Protein AF-A0A250E5R5-F1 (afdb_monomer_lite)

Secondary structure (DSSP, 8-state):
-HHHHHHHHHHHHSS--HHHHHHHHHHHHSS-SSHHHHHHHHHHTTTEEEEEEEEEE-TTS-EEEEEEE-SS-TT-PPSEEEES-SS-B-HHHHHHHHHHHHHHHHHT--HHHHHT--GGGS--

pLDDT: mean 92.1, std 11.07, range [39.25, 98.38]

Radius of gyration: 14.53 Å; chains: 1; bounding box: 34×37×38 Å

Foldseek 3Di:
DVLLQVLLVVLLPPDDDPLSVVLVVQVVVDPDPGPQVSCQVVQCLQFFNGWALQPDADPVRARFTWIAGDCGGQQNDHHGIDTLDPHGDHSNVSSVSSSVVVSVSSVPRDPCSSVVRDPPPVPD

Structure (mmCIF, N/CA/C/O backbone):
data_AF-A0A250E5R5-F1
#
_entry.id   AF-A0A250E5R5-F1
#
loop_
_atom_site.group_PDB
_atom_site.id
_atom_site.type_symbol
_atom_site.label_atom_id
_atom_site.label_alt_id
_atom_site.label_comp_id
_atom_site.label_asym_id
_atom_site.label_entity_id
_atom_site.label_seq_id
_atom_site.pdbx_PDB_ins_code
_atom_site.Cartn_x
_atom_site.Cartn_y
_atom_site.Cartn_z
_atom_site.occupancy
_atom_site.B_iso_or_equiv
_atom_site.auth_seq_id
_atom_site.auth_comp_id
_atom_site.auth_asym_id
_atom_site.auth_atom_id
_atom_site.pdbx_PDB_model_num
ATOM 1 N N . MET A 1 1 ? 13.402 2.802 -0.045 1.00 84.81 1 MET A N 1
ATOM 2 C CA . MET A 1 1 ? 12.022 3.110 0.419 1.00 84.81 1 MET A CA 1
ATOM 3 C C . MET A 1 1 ? 11.776 4.527 0.966 1.00 84.81 1 MET A C 1
ATOM 5 O O . MET A 1 1 ? 10.637 4.821 1.305 1.00 84.81 1 MET A O 1
ATOM 9 N N . LYS A 1 2 ? 12.753 5.453 1.022 1.00 93.56 2 LYS A N 1
ATOM 10 C CA . LYS A 1 2 ? 12.551 6.789 1.638 1.00 93.56 2 LYS A CA 1
ATOM 11 C C . LYS A 1 2 ? 11.391 7.607 1.045 1.00 93.56 2 LYS A C 1
ATOM 13 O O . LYS A 1 2 ? 10.729 8.325 1.786 1.00 93.56 2 LYS A O 1
ATOM 18 N N . ILE A 1 3 ? 11.151 7.513 -0.266 1.00 97.81 3 ILE A N 1
ATOM 19 C CA . ILE A 1 3 ? 10.085 8.281 -0.925 1.00 97.81 3 ILE A CA 1
ATOM 20 C C . ILE A 1 3 ? 8.718 7.734 -0.523 1.00 97.81 3 ILE A C 1
ATOM 22 O O . ILE A 1 3 ? 7.861 8.507 -0.114 1.00 97.81 3 ILE A O 1
ATOM 26 N N . PHE A 1 4 ? 8.540 6.412 -0.569 1.00 98.06 4 PHE A N 1
ATOM 27 C CA . PHE A 1 4 ? 7.297 5.769 -0.140 1.00 98.06 4 PHE A CA 1
ATOM 28 C C . PHE A 1 4 ? 6.944 6.144 1.308 1.00 98.06 4 PHE A C 1
ATOM 30 O O . PHE A 1 4 ? 5.843 6.615 1.580 1.00 98.06 4 PHE A O 1
ATOM 37 N N . GLU A 1 5 ? 7.917 6.020 2.215 1.00 98.00 5 GLU A N 1
ATOM 38 C CA . GLU A 1 5 ? 7.761 6.374 3.630 1.00 98.00 5 GLU A CA 1
ATOM 39 C C . GLU A 1 5 ? 7.330 7.831 3.827 1.00 98.00 5 GLU A C 1
ATOM 41 O O . GLU A 1 5 ? 6.471 8.121 4.659 1.00 98.00 5 GLU A O 1
ATOM 46 N N . SER A 1 6 ? 7.928 8.755 3.070 1.00 98.00 6 SER A N 1
ATOM 47 C CA . SER A 1 6 ? 7.613 10.180 3.155 1.00 98.00 6 SER A CA 1
ATOM 48 C C . SER A 1 6 ? 6.190 10.478 2.681 1.00 98.00 6 SER A C 1
ATOM 50 O O . SER A 1 6 ? 5.454 11.176 3.372 1.00 98.00 6 SER A O 1
ATOM 52 N N . GLU A 1 7 ? 5.796 9.954 1.520 1.00 98.19 7 GLU A N 1
ATOM 53 C CA . GLU A 1 7 ? 4.473 10.194 0.927 1.00 98.19 7 GLU A CA 1
ATOM 54 C C . GLU A 1 7 ? 3.353 9.662 1.835 1.00 98.19 7 GLU A C 1
ATOM 56 O O . GLU A 1 7 ? 2.396 10.372 2.145 1.00 98.19 7 GLU A O 1
ATOM 61 N N . ILE A 1 8 ? 3.508 8.435 2.342 1.00 98.00 8 ILE A N 1
ATOM 62 C CA . ILE A 1 8 ? 2.538 7.817 3.252 1.00 98.00 8 ILE A CA 1
ATOM 63 C C . ILE A 1 8 ? 2.458 8.567 4.584 1.00 98.00 8 ILE A C 1
ATOM 65 O O . ILE A 1 8 ? 1.364 8.812 5.095 1.00 98.00 8 ILE A O 1
ATOM 69 N N . ARG A 1 9 ? 3.602 8.979 5.144 1.00 97.56 9 ARG A N 1
ATOM 70 C CA . ARG A 1 9 ? 3.634 9.778 6.374 1.00 97.56 9 ARG A CA 1
ATOM 71 C C . ARG A 1 9 ? 2.882 11.094 6.208 1.00 97.56 9 ARG A C 1
ATOM 73 O O . ARG A 1 9 ? 2.101 11.446 7.088 1.00 97.56 9 ARG A O 1
ATOM 80 N N . ASN A 1 10 ? 3.108 11.798 5.100 1.00 97.00 10 ASN A N 1
ATOM 81 C CA . ASN A 1 10 ? 2.414 13.048 4.798 1.00 97.00 10 ASN A CA 1
ATOM 82 C C . ASN A 1 10 ? 0.904 12.808 4.702 1.00 97.00 10 ASN A C 1
ATOM 84 O O . ASN A 1 10 ? 0.140 13.438 5.430 1.00 97.00 10 ASN A O 1
ATOM 88 N N . PHE A 1 11 ? 0.485 11.797 3.935 1.00 96.50 11 PHE A N 1
ATOM 89 C CA . PHE A 1 11 ? -0.920 11.410 3.817 1.00 96.50 11 PHE A CA 1
ATOM 90 C C . PHE A 1 11 ? -1.592 11.134 5.172 1.00 96.50 11 PHE A C 1
ATOM 92 O O . PHE A 1 11 ? -2.707 11.603 5.407 1.00 96.50 11 PHE A O 1
ATOM 99 N N . LEU A 1 12 ? -0.943 10.391 6.075 1.00 95.88 12 LEU A N 1
ATOM 100 C CA . LEU A 1 12 ? -1.508 10.049 7.389 1.00 95.88 12 LEU A CA 1
ATOM 101 C C . LEU A 1 12 ? -1.558 11.240 8.367 1.00 95.88 12 LEU A C 1
ATOM 103 O O . LEU A 1 12 ? -2.349 11.221 9.322 1.00 95.88 12 LEU A O 1
ATOM 107 N N . ASN A 1 13 ? -0.730 12.262 8.137 1.00 93.81 13 ASN A N 1
ATOM 108 C CA . ASN A 1 13 ? -0.662 13.480 8.947 1.00 93.81 13 ASN A CA 1
ATOM 109 C C . ASN A 1 13 ? -1.597 14.595 8.449 1.00 93.81 13 ASN A C 1
ATOM 111 O O . ASN A 1 13 ? -2.000 15.443 9.241 1.00 93.81 13 ASN A O 1
ATOM 115 N N . GLU A 1 14 ? -1.970 14.593 7.172 1.00 91.19 14 GLU A N 1
ATOM 116 C CA . GLU A 1 14 ? -2.963 15.513 6.605 1.00 91.19 14 GLU A CA 1
ATOM 117 C C . GLU A 1 14 ? -4.391 15.135 7.024 1.00 91.19 14 GLU A C 1
ATOM 119 O O . GLU A 1 14 ? -4.716 13.951 6.994 1.00 91.19 14 GLU A O 1
ATOM 124 N N . ASN A 1 15 ? -5.249 16.128 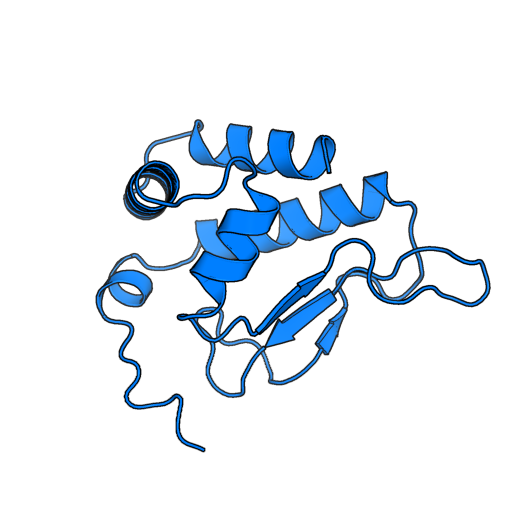7.319 1.00 75.75 15 ASN A N 1
ATOM 125 C CA . ASN A 1 15 ? -6.711 16.039 7.533 1.00 75.75 15 ASN A CA 1
ATOM 126 C C . ASN A 1 15 ? -7.218 14.725 8.165 1.00 75.75 15 ASN A C 1
ATOM 128 O O . ASN A 1 15 ? -7.285 13.682 7.512 1.00 75.75 15 ASN A O 1
ATOM 132 N N . ASN A 1 16 ? -7.672 14.778 9.419 1.00 78.12 16 ASN A N 1
ATOM 133 C CA . ASN A 1 16 ? -8.131 13.581 10.125 1.00 78.12 16 ASN A CA 1
ATOM 134 C C . ASN A 1 16 ? -9.376 12.961 9.468 1.00 78.12 16 ASN A C 1
ATOM 136 O O . ASN A 1 16 ? -10.474 13.504 9.549 1.00 78.12 16 ASN A O 1
ATOM 140 N N . SER A 1 17 ? -9.201 11.778 8.876 1.00 90.38 17 SER A N 1
ATOM 141 C CA . SER A 1 17 ? -10.288 10.848 8.579 1.00 90.38 17 SER A CA 1
ATOM 142 C C . SER A 1 17 ? -10.221 9.667 9.542 1.00 90.38 17 SER A C 1
ATOM 144 O O . SER A 1 17 ? -9.143 9.288 10.007 1.00 90.38 17 SER A O 1
ATOM 146 N N . ILE A 1 18 ? -11.370 9.055 9.825 1.00 94.44 18 ILE A N 1
ATOM 147 C CA . ILE A 1 18 ? -11.450 7.896 10.724 1.00 94.44 18 ILE A CA 1
ATOM 148 C C . ILE A 1 18 ? -10.583 6.718 10.237 1.00 94.44 18 ILE A C 1
ATOM 150 O O . ILE A 1 18 ? -9.954 6.043 11.046 1.00 94.44 18 ILE A O 1
ATOM 154 N N . VAL A 1 19 ? -10.447 6.541 8.917 1.00 94.75 19 VAL A N 1
ATOM 155 C CA . VAL A 1 19 ? -9.568 5.533 8.299 1.00 94.75 19 VAL A CA 1
ATOM 156 C C . VAL A 1 19 ? -8.103 5.814 8.614 1.00 94.75 19 VAL A C 1
ATOM 158 O O . VAL A 1 19 ? -7.395 4.926 9.078 1.00 94.75 19 VAL A O 1
ATOM 161 N N . LYS A 1 20 ? -7.642 7.057 8.421 1.00 95.62 20 LYS A N 1
ATOM 162 C CA . LYS A 1 20 ? -6.260 7.442 8.745 1.00 95.62 20 LYS A CA 1
ATOM 163 C C . LYS A 1 20 ? -5.976 7.287 10.236 1.00 95.62 20 LYS A C 1
ATOM 165 O O . LYS A 1 20 ? -4.888 6.852 10.600 1.00 95.62 20 LYS A O 1
ATOM 170 N N . THR A 1 21 ? -6.928 7.645 11.100 1.00 95.12 21 THR A N 1
ATOM 171 C CA . THR A 1 21 ? -6.803 7.461 12.554 1.00 95.12 21 THR A CA 1
ATOM 172 C C . THR A 1 21 ? -6.637 5.988 12.903 1.00 95.12 21 THR A C 1
ATOM 174 O O . THR A 1 21 ? -5.664 5.641 13.566 1.00 95.12 21 THR A O 1
ATOM 177 N N . HIS A 1 22 ? -7.502 5.124 12.371 1.00 95.44 22 HIS A N 1
ATOM 178 C CA . HIS A 1 22 ? -7.412 3.683 12.576 1.00 95.44 22 HIS A CA 1
ATOM 179 C C . HIS A 1 22 ? -6.068 3.114 12.100 1.00 95.44 22 HIS A C 1
ATOM 181 O O . HIS A 1 22 ? -5.389 2.423 12.850 1.00 95.44 22 HIS A O 1
ATOM 187 N N . ILE A 1 23 ? -5.616 3.476 10.896 1.00 96.00 23 ILE A N 1
ATOM 188 C CA . ILE A 1 23 ? -4.320 3.030 10.361 1.00 96.00 23 ILE A CA 1
ATOM 189 C C . ILE A 1 23 ? -3.157 3.478 11.256 1.00 96.00 23 ILE A C 1
ATOM 191 O O . ILE A 1 23 ? -2.252 2.694 11.528 1.00 96.00 23 ILE A O 1
ATOM 195 N N . LYS A 1 24 ? -3.174 4.725 11.746 1.00 96.38 24 LYS A N 1
ATOM 196 C CA . LYS A 1 24 ? -2.145 5.232 12.671 1.00 96.38 24 LYS A CA 1
ATOM 197 C C . LYS A 1 24 ? -2.125 4.455 13.987 1.00 96.38 24 LYS A C 1
ATOM 199 O O . LYS A 1 24 ? -1.049 4.230 14.538 1.00 96.38 24 LYS A O 1
ATOM 204 N N . GLU A 1 25 ? -3.286 4.077 14.510 1.00 96.12 25 GLU A N 1
ATOM 205 C CA . GLU A 1 25 ? -3.390 3.265 15.724 1.00 96.12 25 GLU A CA 1
ATOM 206 C C . GLU A 1 25 ? -2.859 1.849 15.505 1.00 96.12 25 GLU A C 1
ATOM 208 O O . GLU A 1 25 ? -2.067 1.373 16.314 1.00 96.12 25 GLU A O 1
ATOM 213 N N . GLU A 1 26 ? -3.229 1.208 14.399 1.00 96.62 26 GLU A N 1
ATOM 214 C CA . GLU A 1 26 ? -2.742 -0.128 14.045 1.00 96.62 26 GLU A CA 1
ATOM 215 C C . GLU A 1 26 ? -1.228 -0.125 13.802 1.00 96.62 26 GLU A C 1
ATOM 217 O O . GLU A 1 26 ? -0.526 -0.999 14.304 1.00 96.62 26 GLU A O 1
ATOM 222 N N . TYR A 1 27 ? -0.692 0.911 13.148 1.00 97.56 27 TYR A N 1
ATOM 223 C CA . TYR A 1 27 ? 0.752 1.064 12.970 1.00 97.56 27 TYR A CA 1
ATOM 224 C C . TYR A 1 27 ? 1.496 1.170 14.305 1.00 97.56 27 TYR A C 1
ATOM 226 O O . TYR A 1 27 ? 2.501 0.492 14.499 1.00 97.56 27 TYR A O 1
ATOM 234 N N . ARG A 1 28 ? 0.982 1.962 15.258 1.00 97.00 28 ARG A N 1
ATOM 235 C CA . ARG A 1 28 ? 1.581 2.110 16.600 1.00 97.00 28 ARG A CA 1
ATOM 236 C C . ARG A 1 28 ? 1.583 0.815 17.413 1.00 97.00 28 ARG A C 1
ATOM 238 O O . ARG A 1 28 ? 2.433 0.668 18.284 1.00 97.00 28 ARG A O 1
ATOM 245 N N . LYS A 1 29 ? 0.618 -0.076 17.172 1.00 97.25 29 LYS A N 1
ATOM 246 C CA . LYS A 1 29 ? 0.549 -1.402 17.807 1.00 97.25 29 LYS A CA 1
ATOM 247 C C . LYS A 1 29 ? 1.412 -2.439 17.089 1.00 97.25 29 LYS A C 1
ATOM 249 O O . LYS A 1 29 ? 1.724 -3.469 17.676 1.00 97.25 29 LYS A O 1
ATOM 254 N N . SER A 1 30 ? 1.745 -2.198 15.822 1.00 97.00 30 SER A N 1
ATOM 255 C CA . SER A 1 30 ? 2.539 -3.120 15.018 1.00 97.00 30 SER A CA 1
ATOM 256 C C . SER A 1 30 ? 3.999 -3.165 15.480 1.00 97.00 30 SER A C 1
ATOM 258 O O . SER A 1 30 ? 4.507 -2.232 16.100 1.00 97.00 30 SER A O 1
ATOM 260 N N . ILE A 1 31 ? 4.695 -4.247 15.131 1.00 97.06 31 ILE A N 1
ATOM 261 C CA . ILE A 1 31 ? 6.135 -4.408 15.390 1.00 97.06 31 ILE A CA 1
ATOM 262 C C . ILE A 1 31 ? 7.015 -3.697 14.350 1.00 97.06 31 ILE A C 1
ATOM 264 O O . ILE A 1 31 ? 8.241 -3.691 14.467 1.00 97.06 31 ILE A O 1
ATOM 268 N N . PHE A 1 32 ? 6.413 -3.145 13.296 1.00 97.50 32 PHE A N 1
ATOM 269 C CA . PHE A 1 32 ? 7.144 -2.626 12.150 1.00 97.50 32 PHE A CA 1
ATOM 270 C C . PHE A 1 32 ? 7.595 -1.185 12.371 1.00 97.50 32 PHE A C 1
ATOM 272 O O . PHE A 1 32 ? 6.878 -0.348 12.910 1.00 97.50 32 PHE A O 1
ATOM 279 N N . THR A 1 33 ? 8.797 -0.881 11.890 1.00 95.75 33 THR A N 1
ATOM 280 C CA . THR A 1 33 ? 9.400 0.460 11.966 1.00 95.75 33 THR A CA 1
ATOM 281 C C . THR A 1 33 ? 9.286 1.249 10.662 1.00 95.75 33 THR A C 1
ATOM 283 O O . THR A 1 33 ? 9.662 2.423 10.620 1.00 95.75 33 THR A O 1
ATOM 286 N N . SER A 1 34 ? 8.782 0.615 9.599 1.00 97.19 34 SER A N 1
ATOM 287 C CA . SER A 1 34 ? 8.559 1.225 8.290 1.00 97.19 34 SER A CA 1
ATOM 288 C C . SER A 1 34 ? 7.102 1.070 7.875 1.00 97.19 34 SER A C 1
ATOM 290 O O . SER A 1 34 ? 6.483 0.033 8.137 1.00 97.19 34 SER A O 1
ATOM 292 N N . TYR A 1 35 ? 6.562 2.084 7.199 1.00 97.94 35 TYR A N 1
ATOM 293 C CA . TYR A 1 35 ? 5.230 2.001 6.619 1.00 97.94 35 TYR A CA 1
ATOM 294 C C . TYR A 1 35 ? 5.152 0.920 5.553 1.00 97.94 35 TYR A C 1
ATOM 296 O O . TYR A 1 35 ? 4.110 0.292 5.433 1.00 97.94 35 TYR A O 1
ATOM 304 N N . TYR A 1 36 ? 6.220 0.670 4.796 1.00 97.25 36 TYR A N 1
ATOM 305 C CA . TYR A 1 36 ? 6.195 -0.392 3.795 1.00 97.25 36 TYR A CA 1
ATOM 306 C C . TYR A 1 36 ? 5.923 -1.765 4.413 1.00 97.25 36 TYR A C 1
ATOM 308 O O . TYR A 1 36 ? 4.947 -2.408 4.038 1.00 97.25 36 TYR A O 1
ATOM 316 N N . SER A 1 37 ? 6.739 -2.187 5.387 1.00 96.69 37 SER A N 1
ATOM 317 C CA . SER A 1 37 ? 6.556 -3.486 6.048 1.00 96.69 37 SER A CA 1
ATOM 318 C C . SER A 1 37 ? 5.220 -3.559 6.777 1.00 96.69 37 SER A C 1
ATOM 320 O O . SER A 1 37 ? 4.552 -4.584 6.731 1.00 96.69 37 SER A O 1
ATOM 322 N N . PHE A 1 38 ? 4.807 -2.454 7.402 1.00 97.88 38 PHE A N 1
ATOM 323 C CA . PHE A 1 38 ? 3.497 -2.376 8.026 1.00 97.88 38 PHE A CA 1
ATOM 324 C C . PHE A 1 38 ? 2.360 -2.560 7.025 1.00 97.88 38 PHE A C 1
ATOM 326 O O . PHE A 1 38 ? 1.462 -3.333 7.307 1.00 97.88 38 PHE A O 1
ATOM 333 N N . PHE A 1 39 ? 2.354 -1.858 5.889 1.00 97.69 39 PHE A N 1
ATOM 334 C CA . PHE A 1 39 ? 1.250 -1.954 4.933 1.00 97.69 39 PHE A CA 1
ATOM 335 C C . PHE A 1 39 ? 1.209 -3.306 4.223 1.00 97.69 39 PHE A C 1
ATOM 337 O O . PHE A 1 39 ? 0.112 -3.767 3.925 1.00 97.69 39 PHE A O 1
ATOM 344 N N . ASP A 1 40 ? 2.359 -3.932 3.975 1.00 95.25 40 ASP A N 1
ATOM 345 C CA . ASP A 1 40 ? 2.419 -5.282 3.407 1.00 95.25 40 ASP A CA 1
ATOM 346 C C . ASP A 1 40 ? 1.751 -6.307 4.343 1.00 95.25 40 ASP A C 1
ATOM 348 O O . ASP A 1 40 ? 0.870 -7.045 3.914 1.00 95.25 40 ASP A O 1
ATOM 352 N N . ASP A 1 41 ? 2.055 -6.261 5.645 1.00 95.75 41 ASP A N 1
ATOM 353 C CA . ASP A 1 41 ? 1.426 -7.123 6.658 1.00 95.75 41 ASP A CA 1
ATOM 354 C C . ASP A 1 41 ? -0.032 -6.731 6.959 1.00 95.75 41 ASP A C 1
ATOM 356 O O . ASP A 1 41 ? -0.951 -7.551 6.922 1.00 95.75 41 ASP A O 1
ATOM 360 N N . PHE A 1 42 ? -0.280 -5.444 7.200 1.00 96.19 42 PHE A N 1
ATOM 361 C CA . PHE A 1 42 ? -1.594 -4.925 7.560 1.00 96.19 42 PHE A CA 1
ATOM 362 C C . PHE A 1 42 ? -2.629 -5.187 6.473 1.00 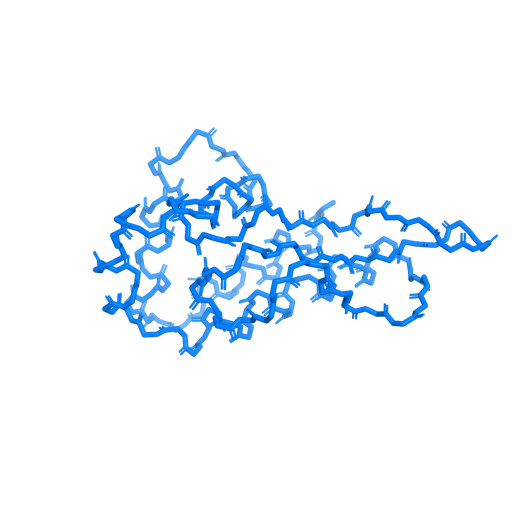96.19 42 PHE A C 1
ATOM 364 O O . PHE A 1 42 ? -3.774 -5.471 6.810 1.00 96.19 42 PHE A O 1
ATOM 371 N N . LEU A 1 43 ? -2.265 -5.072 5.190 1.00 96.50 43 LEU A N 1
ATOM 372 C CA . LEU A 1 43 ? -3.190 -5.297 4.079 1.00 96.50 43 LEU A CA 1
ATOM 373 C C . LEU A 1 43 ? -3.350 -6.777 3.709 1.00 96.50 43 LEU A C 1
ATOM 375 O O . LEU A 1 43 ? -4.344 -7.119 3.061 1.00 96.50 43 LEU A O 1
ATOM 379 N N . TYR A 1 44 ? -2.458 -7.653 4.180 1.00 94.81 44 TYR A N 1
ATOM 380 C CA . TYR A 1 44 ? -2.541 -9.094 3.948 1.00 94.81 44 TYR A CA 1
ATOM 381 C C . TYR A 1 44 ? -3.853 -9.689 4.468 1.00 94.81 44 TYR A C 1
ATOM 383 O O . TYR A 1 44 ? -4.585 -10.327 3.710 1.00 94.81 44 TYR A O 1
ATOM 391 N N . LYS A 1 45 ? -4.237 -9.365 5.714 1.00 92.00 45 LYS A N 1
ATOM 392 C CA . LYS A 1 45 ? -5.538 -9.771 6.296 1.00 92.00 45 LYS A CA 1
ATOM 393 C C . LYS A 1 45 ? -6.754 -9.223 5.537 1.00 92.00 45 LYS A C 1
ATOM 395 O O . LYS A 1 45 ? -7.868 -9.697 5.709 1.00 92.00 45 LYS A O 1
ATOM 400 N N . TYR A 1 46 ? -6.547 -8.235 4.668 1.00 94.44 46 TYR A N 1
ATOM 401 C CA . TYR A 1 46 ? -7.583 -7.617 3.846 1.00 94.44 46 TYR A CA 1
ATOM 402 C C . TYR A 1 46 ? -7.560 -8.085 2.376 1.00 94.44 46 TYR A C 1
ATOM 404 O O . TYR A 1 46 ? -8.166 -7.450 1.507 1.00 94.44 46 TYR A O 1
ATOM 412 N N . GLY A 1 47 ? -6.862 -9.185 2.073 1.00 94.44 47 GLY A N 1
ATOM 413 C CA . GLY A 1 47 ? -6.804 -9.788 0.736 1.00 94.44 47 GLY A CA 1
ATOM 414 C C . GLY A 1 47 ? -5.832 -9.109 -0.235 1.00 94.44 47 GLY A C 1
ATOM 415 O O . GLY A 1 47 ? -5.838 -9.414 -1.430 1.00 94.44 47 GLY A O 1
ATOM 416 N N . VAL A 1 48 ? -4.980 -8.198 0.245 1.00 96.69 48 VAL A N 1
ATOM 417 C CA . VAL A 1 48 ? -3.844 -7.678 -0.527 1.00 96.69 48 VAL A CA 1
ATOM 418 C C . VAL A 1 48 ? -2.635 -8.549 -0.215 1.00 96.69 48 VAL A C 1
ATOM 420 O O . VAL A 1 48 ? -1.954 -8.357 0.782 1.00 96.69 48 VAL A O 1
ATOM 423 N N . VAL A 1 49 ? -2.387 -9.539 -1.065 1.00 95.50 49 VAL A N 1
ATOM 424 C CA . VAL A 1 49 ? -1.400 -10.603 -0.832 1.00 95.50 49 VAL A CA 1
ATOM 425 C C . VAL A 1 49 ? 0.026 -10.065 -0.727 1.00 95.50 49 VAL A C 1
ATOM 427 O O . VAL A 1 49 ? 0.825 -10.619 0.018 1.00 95.50 49 VAL A O 1
ATOM 430 N N . SER A 1 50 ? 0.365 -9.030 -1.498 1.00 94.62 50 SER A N 1
ATOM 431 C CA . SER A 1 50 ? 1.664 -8.356 -1.387 1.00 94.62 50 SER A CA 1
ATOM 432 C C . SER A 1 50 ? 1.648 -7.002 -2.085 1.00 94.62 50 SER A C 1
ATOM 434 O O . SER A 1 50 ? 1.102 -6.897 -3.191 1.00 94.62 50 SER A O 1
ATOM 436 N N . ILE A 1 51 ? 2.346 -6.016 -1.531 1.00 95.94 51 ILE A N 1
ATOM 437 C CA . ILE A 1 51 ? 2.754 -4.802 -2.246 1.00 95.94 51 ILE A CA 1
ATOM 438 C C . ILE A 1 51 ? 4.236 -4.911 -2.593 1.00 95.94 51 ILE A C 1
ATOM 440 O O . ILE A 1 51 ? 5.073 -5.077 -1.718 1.00 95.94 51 ILE A O 1
ATOM 444 N N . ASN A 1 52 ? 4.602 -4.812 -3.871 1.00 95.31 52 ASN A N 1
ATOM 445 C CA . ASN A 1 52 ? 6.000 -4.949 -4.268 1.00 95.31 52 ASN A CA 1
ATOM 446 C C . ASN A 1 52 ? 6.461 -3.761 -5.109 1.00 95.31 52 ASN A C 1
ATOM 448 O O . ASN A 1 52 ? 6.002 -3.543 -6.230 1.00 95.31 52 ASN A O 1
ATOM 452 N N . ILE A 1 53 ? 7.374 -2.971 -4.543 1.00 94.38 53 ILE A N 1
ATOM 453 C CA . ILE A 1 53 ? 7.919 -1.772 -5.193 1.00 94.38 53 ILE A CA 1
ATOM 454 C C . ILE A 1 53 ? 9.043 -2.137 -6.164 1.00 94.38 53 ILE A C 1
ATOM 456 O O . ILE A 1 53 ? 9.120 -1.586 -7.260 1.00 94.38 53 ILE A O 1
ATOM 460 N N . CYS A 1 54 ? 9.885 -3.090 -5.777 1.00 87.25 54 CYS A N 1
ATOM 461 C CA . CYS A 1 54 ? 11.041 -3.532 -6.547 1.00 87.25 54 CYS A CA 1
ATOM 462 C C . CYS A 1 54 ? 10.835 -4.984 -6.982 1.00 87.25 54 CYS A C 1
ATOM 464 O O . CYS A 1 54 ? 11.659 -5.840 -6.683 1.00 87.25 54 CYS A O 1
ATOM 466 N N . GLY A 1 55 ? 9.687 -5.245 -7.615 1.00 75.12 55 GLY A N 1
ATOM 467 C CA . GLY A 1 55 ? 9.266 -6.578 -8.030 1.00 75.12 55 GLY A CA 1
ATOM 468 C C . GLY A 1 55 ? 10.079 -7.108 -9.208 1.00 75.12 55 GLY A C 1
ATOM 469 O O . GLY A 1 55 ? 11.279 -7.337 -9.111 1.00 75.12 55 GLY A O 1
ATOM 470 N N . PHE A 1 56 ? 9.419 -7.318 -10.344 1.00 85.19 56 PHE A N 1
ATOM 471 C CA . PHE A 1 56 ? 10.095 -7.771 -11.560 1.00 85.19 56 PHE A CA 1
ATOM 472 C C . PHE A 1 56 ? 10.828 -6.615 -12.233 1.00 85.19 56 PHE A C 1
ATOM 474 O O . PHE A 1 56 ? 10.428 -5.456 -12.093 1.00 85.19 56 PHE A O 1
ATOM 481 N N . THR A 1 57 ? 11.854 -6.934 -13.010 1.00 89.19 57 THR A N 1
ATOM 482 C CA . THR A 1 57 ? 12.484 -5.977 -13.914 1.00 89.19 57 THR A CA 1
ATOM 483 C C . THR A 1 57 ? 12.074 -6.231 -15.358 1.00 89.19 57 THR A C 1
ATOM 485 O O . THR A 1 57 ? 11.772 -7.364 -15.732 1.00 89.19 57 THR A O 1
ATOM 488 N N . ASP A 1 58 ? 12.043 -5.177 -16.168 1.00 88.81 58 ASP A N 1
ATOM 489 C CA . ASP A 1 58 ? 11.997 -5.319 -17.623 1.00 88.81 58 ASP A CA 1
ATOM 490 C C . ASP A 1 58 ? 13.381 -5.677 -18.202 1.00 88.81 58 ASP A C 1
ATOM 492 O O . ASP A 1 58 ? 14.355 -5.869 -17.467 1.00 88.81 58 ASP A O 1
ATOM 496 N N . GLU A 1 59 ? 13.465 -5.765 -19.531 1.00 90.31 59 GLU A N 1
ATOM 497 C CA . GLU A 1 59 ? 14.703 -6.065 -20.269 1.00 90.31 59 GLU A CA 1
ATOM 498 C C . GLU A 1 59 ? 15.815 -5.023 -20.035 1.00 90.31 59 GLU A C 1
ATOM 500 O O . GLU A 1 59 ? 16.994 -5.323 -20.209 1.00 90.31 59 GLU A O 1
ATOM 505 N N . GLU A 1 60 ? 15.463 -3.813 -19.586 1.00 89.69 60 GLU A N 1
ATOM 506 C CA . GLU A 1 60 ? 16.402 -2.736 -19.257 1.00 89.69 60 GLU A CA 1
ATOM 507 C C . GLU A 1 60 ? 16.805 -2.728 -17.769 1.00 89.69 60 GLU A C 1
ATOM 509 O O . GLU A 1 60 ? 17.414 -1.765 -17.295 1.00 89.69 60 GLU A O 1
ATOM 514 N N . ASN A 1 61 ? 16.478 -3.784 -17.014 1.00 89.25 61 ASN A N 1
ATOM 515 C CA . ASN A 1 61 ? 16.693 -3.891 -15.567 1.00 89.25 61 ASN A CA 1
ATOM 516 C C . ASN A 1 61 ? 15.976 -2.801 -14.745 1.00 89.25 61 ASN A C 1
ATOM 518 O O . ASN A 1 61 ? 16.428 -2.428 -13.659 1.00 89.25 61 ASN A O 1
ATOM 522 N N . LYS A 1 62 ? 14.849 -2.271 -15.237 1.00 92.81 62 LYS A N 1
ATOM 523 C CA . LYS A 1 62 ? 14.035 -1.281 -14.516 1.00 92.81 62 LYS A CA 1
ATOM 524 C C . LYS A 1 62 ? 12.849 -1.943 -13.829 1.00 92.81 62 LYS A C 1
ATOM 526 O O . LYS A 1 62 ? 12.251 -2.869 -14.360 1.00 92.81 62 LYS A O 1
ATOM 531 N N . PHE A 1 63 ? 12.462 -1.438 -12.661 1.00 95.44 63 PHE A N 1
ATOM 532 C CA . PHE A 1 63 ? 11.455 -2.063 -11.802 1.00 95.44 63 PHE A CA 1
ATOM 533 C C . PHE A 1 63 ? 10.028 -1.879 -12.320 1.00 95.44 63 PHE A C 1
ATOM 535 O O . PHE A 1 63 ? 9.618 -0.770 -12.658 1.00 95.44 63 PHE A O 1
ATOM 542 N N . ILE A 1 64 ? 9.234 -2.945 -12.290 1.00 95.69 64 ILE A N 1
ATOM 543 C CA . ILE A 1 64 ? 7.787 -2.922 -12.508 1.00 95.69 64 ILE A CA 1
ATOM 544 C C . ILE A 1 64 ? 7.111 -3.154 -11.149 1.00 95.69 64 ILE A C 1
ATOM 546 O O . ILE A 1 64 ? 6.960 -4.307 -10.728 1.00 95.69 64 ILE A O 1
ATOM 550 N N . PRO A 1 65 ? 6.715 -2.084 -10.435 1.00 96.62 65 PRO A N 1
ATOM 551 C CA . PRO A 1 65 ? 5.985 -2.224 -9.182 1.00 96.62 65 PRO A CA 1
ATOM 552 C C . PRO A 1 65 ? 4.603 -2.834 -9.423 1.00 96.62 65 PRO A C 1
ATOM 554 O O . PRO A 1 65 ? 3.925 -2.507 -10.405 1.00 96.62 65 PRO A O 1
ATOM 557 N N . TYR A 1 66 ? 4.163 -3.683 -8.503 1.00 96.94 66 TYR A N 1
ATOM 558 C CA . TYR A 1 66 ? 2.870 -4.350 -8.587 1.00 96.94 66 TYR A CA 1
ATOM 559 C C . TYR A 1 66 ? 2.233 -4.527 -7.213 1.00 96.94 66 TYR A C 1
ATOM 561 O O . TYR A 1 66 ? 2.913 -4.563 -6.187 1.00 96.94 66 TYR A O 1
ATOM 569 N N . VAL A 1 67 ? 0.917 -4.704 -7.214 1.00 97.75 67 VAL A N 1
ATOM 570 C CA . VAL A 1 67 ? 0.163 -5.207 -6.067 1.00 97.75 67 VAL A CA 1
ATOM 571 C C . VAL A 1 67 ? -0.440 -6.549 -6.452 1.00 97.75 67 VAL A C 1
ATOM 573 O O . VAL A 1 67 ? -0.907 -6.713 -7.578 1.00 97.75 67 VAL A O 1
ATOM 576 N N . LYS A 1 68 ? -0.369 -7.528 -5.553 1.00 96.62 68 LYS A N 1
ATOM 577 C CA . LYS A 1 68 ? -1.002 -8.831 -5.747 1.00 96.62 68 LYS A CA 1
ATOM 578 C C . LYS A 1 68 ? -2.268 -8.902 -4.909 1.00 96.62 68 LYS A C 1
ATOM 580 O O . LYS A 1 68 ? -2.213 -8.647 -3.708 1.00 96.62 68 LYS A O 1
ATOM 585 N N . PHE A 1 69 ? -3.374 -9.287 -5.526 1.00 97.19 69 PHE A N 1
ATOM 586 C CA . PHE A 1 69 ? -4.667 -9.422 -4.870 1.00 97.19 69 PHE A CA 1
ATOM 587 C C . PHE A 1 69 ? -5.119 -10.873 -4.827 1.00 97.19 69 PHE A C 1
ATOM 589 O O . PHE A 1 69 ? -4.880 -11.637 -5.763 1.00 97.19 69 PHE A O 1
ATOM 596 N N . ALA A 1 70 ? -5.786 -11.230 -3.735 1.00 95.38 70 ALA A N 1
ATOM 597 C CA . ALA A 1 70 ? -6.639 -12.404 -3.689 1.00 95.38 70 ALA A CA 1
ATOM 598 C C . ALA A 1 70 ? -7.966 -12.101 -4.403 1.00 95.38 70 ALA A C 1
ATOM 600 O O . ALA A 1 70 ? -8.366 -10.934 -4.512 1.00 95.38 70 ALA A O 1
ATOM 601 N N . LYS A 1 71 ? -8.675 -13.158 -4.818 1.00 93.69 71 LYS A N 1
ATOM 602 C CA . LYS A 1 71 ? -10.018 -13.089 -5.419 1.00 93.69 71 LYS A CA 1
ATOM 603 C C . LYS A 1 71 ? -10.970 -12.155 -4.678 1.00 93.69 71 LYS A C 1
ATOM 605 O O . LYS A 1 71 ? -11.703 -11.390 -5.299 1.00 93.69 71 LYS A O 1
ATOM 610 N N . ARG A 1 72 ? -10.930 -12.173 -3.345 1.00 91.25 72 ARG A N 1
ATOM 611 C CA . ARG A 1 72 ? -11.611 -11.192 -2.503 1.00 91.25 72 ARG A CA 1
ATOM 612 C C . ARG A 1 72 ? -10.588 -10.321 -1.795 1.00 91.25 72 ARG A C 1
ATOM 614 O O . ARG A 1 72 ? -9.827 -10.790 -0.957 1.00 91.25 72 ARG A O 1
ATOM 621 N N . ASN A 1 73 ? -10.626 -9.030 -2.087 1.00 94.62 73 ASN A N 1
ATOM 622 C CA . ASN A 1 73 ? -9.760 -8.041 -1.462 1.00 94.62 73 ASN A CA 1
ATOM 623 C C . ASN A 1 73 ? -10.532 -6.760 -1.146 1.00 94.62 73 ASN A C 1
ATOM 625 O O . ASN A 1 73 ? -11.558 -6.445 -1.757 1.00 94.62 73 ASN A O 1
ATOM 629 N N . ILE A 1 74 ? -10.032 -6.013 -0.169 1.00 94.81 74 ILE A N 1
ATOM 630 C CA . ILE A 1 74 ? -10.688 -4.819 0.367 1.00 94.81 74 ILE A CA 1
ATOM 631 C C . ILE A 1 74 ? -10.839 -3.682 -0.649 1.00 94.81 74 ILE A C 1
ATOM 633 O O . ILE A 1 74 ? -11.715 -2.822 -0.495 1.00 94.81 74 ILE A O 1
ATOM 637 N N . PHE A 1 75 ? -10.027 -3.693 -1.706 1.00 94.88 75 PHE A N 1
ATOM 638 C CA . PHE A 1 75 ? -10.053 -2.701 -2.777 1.00 94.88 75 PHE A CA 1
ATOM 639 C C . PHE A 1 75 ? -10.958 -3.083 -3.953 1.00 94.88 75 PHE A C 1
ATOM 641 O O . PHE A 1 75 ? -11.113 -2.249 -4.845 1.00 94.88 75 PHE A O 1
ATOM 648 N N . TRP A 1 76 ? -11.581 -4.271 -3.920 1.00 92.50 76 TRP A N 1
ATOM 649 C CA . TRP A 1 76 ? -12.396 -4.831 -5.008 1.00 92.50 76 TRP A CA 1
ATOM 650 C C . TRP A 1 76 ? -11.683 -4.831 -6.362 1.00 92.50 76 TRP A C 1
ATOM 652 O O . TRP A 1 76 ? -12.289 -4.564 -7.394 1.00 92.50 76 TRP A O 1
ATOM 662 N N . GLU A 1 77 ? -10.381 -5.087 -6.336 1.00 95.25 77 GLU A N 1
ATOM 663 C CA . GLU A 1 77 ? -9.589 -5.288 -7.545 1.00 95.25 77 GLU A CA 1
ATOM 664 C C . GLU A 1 77 ? -9.740 -6.721 -8.049 1.00 95.25 77 GLU A C 1
ATOM 666 O O . GLU A 1 77 ? -10.077 -7.623 -7.275 1.00 95.25 77 GLU A O 1
ATOM 671 N N . ASP A 1 78 ? -9.442 -6.935 -9.325 1.00 96.12 78 ASP A N 1
ATOM 672 C CA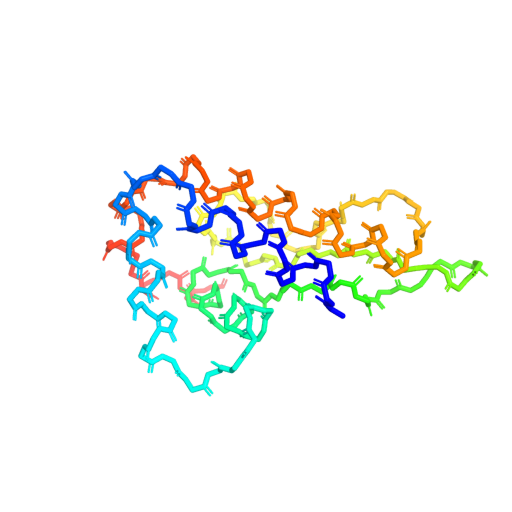 . ASP A 1 78 ? -9.356 -8.280 -9.885 1.00 96.12 78 ASP A CA 1
ATOM 673 C C . ASP A 1 78 ? -8.233 -9.088 -9.213 1.00 96.12 78 ASP A C 1
ATOM 675 O O . ASP A 1 78 ? -7.216 -8.548 -8.763 1.00 96.12 78 ASP A O 1
ATOM 679 N N . GLU A 1 79 ? -8.413 -10.408 -9.155 1.00 96.75 79 GLU A N 1
ATOM 680 C CA . GLU A 1 79 ? -7.404 -11.327 -8.633 1.00 96.75 79 GLU A CA 1
ATOM 681 C C . GLU A 1 79 ? -6.090 -11.257 -9.425 1.00 96.75 79 GLU A C 1
ATOM 683 O O . GLU A 1 79 ? -6.068 -11.081 -10.644 1.00 96.75 79 GLU A O 1
ATOM 688 N N . GLY A 1 80 ? -4.975 -11.498 -8.735 1.00 95.94 80 GLY A N 1
ATOM 689 C CA . GLY A 1 80 ? -3.677 -11.680 -9.368 1.00 95.94 80 GLY A CA 1
ATOM 690 C C . GLY A 1 80 ? -2.829 -10.419 -9.321 1.00 95.94 80 GLY A C 1
ATOM 691 O O . GLY A 1 80 ? -2.811 -9.711 -8.317 1.00 95.94 80 GLY A O 1
ATOM 692 N N . PHE A 1 81 ? -2.032 -10.190 -10.365 1.00 95.25 81 PHE A N 1
ATOM 693 C CA . PHE A 1 81 ? -1.028 -9.126 -10.387 1.00 95.25 81 PHE A CA 1
ATOM 694 C C . PHE A 1 81 ? -1.562 -7.865 -11.061 1.00 95.25 81 PHE A C 1
ATOM 696 O O . PHE A 1 81 ? -1.725 -7.823 -12.280 1.00 95.25 81 PHE A O 1
ATOM 703 N N . PHE A 1 82 ? -1.702 -6.797 -10.284 1.00 96.50 82 PHE A N 1
ATOM 704 C CA . PHE A 1 82 ? -1.961 -5.460 -10.792 1.00 96.50 82 PHE A CA 1
ATOM 705 C C . PHE A 1 82 ? -0.651 -4.676 -10.915 1.00 96.50 82 PHE A C 1
ATOM 707 O O . PHE A 1 82 ? -0.062 -4.243 -9.921 1.00 96.50 82 PHE A O 1
ATOM 714 N N . LYS A 1 83 ? -0.163 -4.504 -12.147 1.00 95.94 83 LYS A N 1
ATOM 715 C CA . LYS A 1 83 ? 1.045 -3.716 -12.429 1.00 95.94 83 LYS A CA 1
ATOM 716 C C . LYS A 1 83 ? 0.715 -2.226 -12.353 1.00 95.94 83 LYS A C 1
ATOM 718 O O . LYS A 1 83 ? -0.204 -1.762 -13.017 1.00 95.94 83 LYS A O 1
ATOM 723 N N . LEU A 1 84 ? 1.515 -1.452 -11.619 1.00 96.06 84 LEU A N 1
ATOM 724 C CA . LEU A 1 84 ? 1.333 0.006 -11.527 1.00 96.06 84 LEU A CA 1
ATOM 725 C C . LEU A 1 84 ? 1.977 0.764 -12.700 1.00 96.06 84 LEU A C 1
ATOM 727 O O . LEU A 1 84 ? 1.902 1.991 -12.772 1.00 96.06 84 LEU A O 1
ATOM 731 N N . SER A 1 85 ? 2.647 0.045 -13.602 1.00 94.50 85 SER A N 1
ATOM 732 C CA . SER A 1 85 ? 3.246 0.569 -14.826 1.00 94.50 85 SER A CA 1
ATOM 733 C C . SER A 1 85 ? 3.317 -0.523 -15.892 1.00 94.50 85 SER A C 1
ATOM 735 O O . SER A 1 85 ? 3.589 -1.683 -15.588 1.00 94.50 85 SER A O 1
ATOM 737 N N . ASN A 1 86 ? 3.137 -0.133 -17.155 1.00 91.19 86 ASN A N 1
ATOM 738 C CA . ASN A 1 86 ? 3.259 -1.032 -18.309 1.00 91.19 86 ASN A CA 1
ATOM 739 C C . ASN A 1 86 ? 4.715 -1.254 -18.756 1.00 91.19 86 ASN A C 1
ATOM 741 O O . ASN A 1 86 ? 4.972 -2.125 -19.580 1.00 91.19 86 ASN A O 1
ATOM 745 N N . ARG A 1 87 ? 5.660 -0.468 -18.228 1.00 93.00 87 ARG A N 1
ATOM 746 C CA . ARG A 1 87 ? 7.106 -0.554 -18.496 1.00 93.00 87 ARG A CA 1
ATOM 747 C C . ARG A 1 87 ? 7.905 -0.415 -17.204 1.00 93.00 87 ARG A C 1
ATOM 749 O O . ARG A 1 87 ? 7.379 0.145 -16.235 1.00 93.00 87 ARG A O 1
ATOM 756 N N . GLY A 1 88 ? 9.156 -0.861 -17.185 1.00 95.69 88 GLY A N 1
ATOM 757 C CA . GLY A 1 88 ? 10.021 -0.655 -16.033 1.00 95.69 88 GLY A CA 1
ATOM 758 C C . GLY A 1 88 ? 10.295 0.827 -15.779 1.00 95.69 88 GLY A C 1
ATOM 759 O O . GLY A 1 88 ? 10.366 1.665 -16.685 1.00 95.69 88 GLY A O 1
ATOM 760 N N . VAL A 1 89 ? 10.415 1.169 -14.501 1.00 96.44 89 VAL A N 1
ATOM 761 C CA . VAL A 1 89 ? 10.691 2.515 -14.004 1.00 96.44 89 VAL A CA 1
ATOM 762 C C . VAL A 1 89 ? 11.853 2.500 -13.007 1.00 96.44 89 VAL A C 1
ATOM 764 O O . VAL A 1 89 ? 12.263 1.457 -12.502 1.00 96.44 89 VAL A O 1
ATOM 767 N N . SER A 1 90 ? 12.408 3.676 -12.709 1.00 95.94 90 SER A N 1
ATOM 768 C CA . SER A 1 90 ? 13.421 3.801 -11.656 1.00 95.94 90 SER A CA 1
ATOM 769 C C . SER A 1 90 ? 12.837 3.468 -10.280 1.00 95.94 90 SER A C 1
ATOM 771 O O . SER A 1 90 ? 11.644 3.663 -10.046 1.00 95.94 90 SER A O 1
ATOM 773 N N . GLU A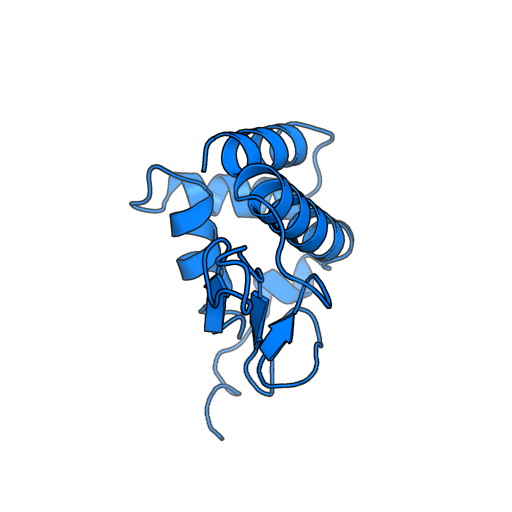 1 91 ? 13.685 3.052 -9.336 1.00 95.56 91 GLU A N 1
ATOM 774 C CA . GLU A 1 91 ? 13.270 2.740 -7.957 1.00 95.56 91 GLU A CA 1
ATOM 775 C C . GLU A 1 91 ? 12.485 3.899 -7.315 1.00 95.56 91 GLU A C 1
ATOM 777 O O . GLU A 1 91 ? 11.439 3.706 -6.697 1.00 95.56 91 GLU A O 1
ATOM 782 N N . ASN A 1 92 ? 12.953 5.134 -7.519 1.00 96.81 92 ASN A N 1
ATOM 783 C CA . ASN A 1 92 ? 12.292 6.327 -6.998 1.00 96.81 92 ASN A CA 1
ATOM 784 C C . ASN A 1 92 ? 10.883 6.509 -7.572 1.00 96.81 92 ASN A C 1
ATOM 786 O O . ASN A 1 92 ? 9.966 6.897 -6.848 1.00 96.81 92 ASN A O 1
ATOM 790 N N . MET A 1 93 ? 10.699 6.241 -8.866 1.00 97.19 93 MET A N 1
ATOM 791 C CA . MET A 1 93 ? 9.385 6.318 -9.497 1.00 97.19 93 MET A CA 1
ATOM 792 C C . MET A 1 93 ? 8.485 5.168 -9.040 1.00 97.19 93 MET A C 1
ATOM 794 O O . MET A 1 93 ? 7.309 5.399 -8.776 1.00 97.19 93 MET A O 1
ATOM 798 N N . ALA A 1 94 ? 9.032 3.962 -8.876 1.00 97.25 94 ALA A N 1
ATOM 799 C CA . ALA A 1 94 ? 8.289 2.822 -8.358 1.00 97.25 94 ALA A CA 1
ATOM 800 C C . ALA A 1 94 ? 7.736 3.100 -6.951 1.00 97.25 94 ALA A C 1
ATOM 802 O O . ALA A 1 94 ? 6.552 2.876 -6.692 1.00 97.25 94 ALA A O 1
ATOM 803 N N . GLN A 1 95 ? 8.560 3.687 -6.074 1.00 98.00 95 GLN A N 1
ATOM 804 C CA . GLN A 1 95 ? 8.139 4.125 -4.740 1.00 98.00 95 GLN A CA 1
ATOM 805 C C . GLN A 1 95 ? 6.988 5.142 -4.805 1.00 98.00 95 GLN A C 1
ATOM 807 O O . GLN A 1 95 ? 6.008 5.007 -4.072 1.00 98.00 95 GLN A O 1
ATOM 812 N N . LYS A 1 96 ? 7.074 6.133 -5.707 1.00 98.00 96 LYS A N 1
ATOM 813 C CA . LYS A 1 96 ? 6.006 7.130 -5.909 1.00 98.00 96 LYS A CA 1
ATOM 814 C C . LYS A 1 96 ? 4.713 6.504 -6.421 1.00 98.00 96 LYS A C 1
ATOM 816 O O . LYS A 1 96 ? 3.644 6.873 -5.948 1.00 98.00 96 LYS A O 1
ATOM 821 N N . LEU A 1 97 ? 4.798 5.593 -7.390 1.00 98.00 97 LEU A N 1
ATOM 822 C CA . LEU A 1 97 ? 3.630 4.918 -7.956 1.00 98.00 97 LEU A CA 1
ATOM 823 C C . LEU A 1 97 ? 2.904 4.096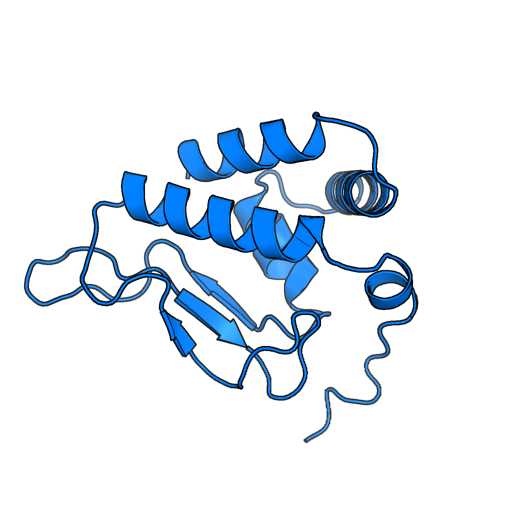 -6.892 1.00 98.00 97 LEU A C 1
ATOM 825 O O . LEU A 1 97 ? 1.690 4.228 -6.757 1.00 98.00 97 LEU A O 1
ATOM 829 N N . MET A 1 98 ? 3.645 3.325 -6.094 1.00 98.19 98 MET A N 1
ATOM 830 C CA . MET A 1 98 ? 3.062 2.535 -5.010 1.00 98.19 98 MET A CA 1
ATOM 831 C C . MET A 1 98 ? 2.395 3.417 -3.952 1.00 98.19 98 MET A C 1
ATOM 833 O O . MET A 1 98 ? 1.250 3.171 -3.578 1.00 98.19 98 MET A O 1
ATOM 837 N N . ALA A 1 99 ? 3.075 4.479 -3.504 1.00 98.38 99 ALA A N 1
ATOM 838 C CA . ALA A 1 99 ? 2.502 5.400 -2.526 1.00 98.38 99 ALA A CA 1
ATOM 839 C C . ALA A 1 99 ? 1.216 6.050 -3.054 1.00 98.38 99 ALA A C 1
ATOM 841 O O . ALA A 1 99 ? 0.193 6.026 -2.375 1.00 98.38 99 ALA A O 1
ATOM 842 N N . LYS A 1 100 ? 1.231 6.560 -4.293 1.00 98.31 100 LYS A N 1
ATOM 843 C CA . LYS A 1 100 ? 0.045 7.151 -4.932 1.00 98.31 100 LYS A CA 1
ATOM 844 C C . LYS A 1 100 ? -1.107 6.158 -5.055 1.00 98.31 100 LYS A C 1
ATOM 846 O O . LYS A 1 100 ? -2.249 6.533 -4.798 1.00 98.31 100 LYS A O 1
ATOM 851 N N . TYR A 1 101 ? -0.815 4.915 -5.433 1.00 98.12 101 TYR A N 1
ATOM 852 C CA . TYR A 1 101 ? -1.822 3.865 -5.539 1.00 98.12 101 TYR A CA 1
ATOM 853 C C . TYR A 1 101 ? -2.489 3.595 -4.185 1.00 98.12 101 TYR A C 1
ATOM 855 O O . TYR A 1 101 ? -3.712 3.687 -4.077 1.00 98.12 101 TYR A O 1
ATOM 863 N N . LEU A 1 102 ? -1.697 3.350 -3.135 1.00 97.75 102 LEU A N 1
ATOM 864 C CA . LEU A 1 102 ? -2.236 3.098 -1.797 1.00 97.75 102 LEU A CA 1
ATOM 865 C C . LEU A 1 102 ? -3.002 4.302 -1.250 1.00 97.75 102 LEU A C 1
ATOM 867 O O . LEU A 1 102 ? -4.109 4.133 -0.753 1.00 97.75 102 LEU A O 1
ATOM 871 N N . ILE A 1 103 ? -2.468 5.517 -1.385 1.00 97.44 103 ILE A N 1
ATOM 872 C CA . ILE A 1 103 ? -3.151 6.743 -0.949 1.00 97.44 103 ILE A CA 1
ATOM 873 C C . ILE A 1 103 ? -4.508 6.876 -1.638 1.00 97.44 103 ILE A C 1
ATOM 875 O O . ILE A 1 103 ? -5.502 7.148 -0.967 1.00 97.44 103 ILE A O 1
ATOM 879 N N . SER A 1 104 ? -4.568 6.645 -2.953 1.00 96.75 104 SER A N 1
ATOM 880 C CA . SER A 1 104 ? -5.822 6.657 -3.710 1.00 96.75 104 SER A CA 1
ATOM 881 C C . SER A 1 104 ? -6.822 5.656 -3.130 1.00 96.75 104 SER A C 1
ATOM 883 O O . SER A 1 104 ? -7.924 6.039 -2.743 1.00 96.75 104 SER A O 1
ATOM 885 N N . LYS A 1 105 ? -6.421 4.391 -2.958 1.00 96.38 105 LYS A N 1
ATOM 886 C CA . LYS A 1 105 ? -7.312 3.352 -2.426 1.00 96.38 105 LYS A CA 1
ATOM 887 C C . LYS A 1 105 ? -7.777 3.634 -1.000 1.00 96.38 105 LYS A C 1
ATOM 889 O O . LYS A 1 105 ? -8.963 3.509 -0.712 1.00 96.38 105 LYS A O 1
ATOM 894 N N . LEU A 1 106 ? -6.875 4.068 -0.124 1.00 95.31 106 LEU A N 1
ATOM 895 C CA . LEU A 1 106 ? -7.179 4.358 1.278 1.00 95.31 106 LEU A CA 1
ATOM 896 C C . LEU A 1 106 ? -8.038 5.615 1.451 1.00 95.31 106 LEU A C 1
ATOM 898 O O . LEU A 1 106 ? -8.841 5.675 2.378 1.00 95.31 106 LEU A O 1
ATOM 902 N N . SER A 1 107 ? -7.901 6.609 0.569 1.00 94.12 107 SER A N 1
ATOM 903 C CA . SER A 1 107 ? -8.691 7.849 0.629 1.00 94.12 107 SER A CA 1
ATOM 904 C C . SER A 1 107 ? -10.182 7.610 0.402 1.00 94.12 107 SER A C 1
ATOM 906 O O . SER A 1 107 ? -11.005 8.326 0.968 1.00 94.12 107 SER A O 1
ATOM 908 N N . PHE A 1 108 ? -10.528 6.600 -0.398 1.00 91.44 108 PHE A N 1
ATOM 909 C CA . PHE A 1 108 ? -11.912 6.257 -0.729 1.00 91.44 108 PHE A CA 1
ATOM 910 C C . PHE A 1 108 ? -12.423 5.013 0.003 1.00 91.44 108 PHE A C 1
ATOM 912 O O . PHE A 1 108 ? -13.554 4.590 -0.227 1.00 91.44 108 PHE A O 1
ATOM 919 N N . LEU A 1 109 ? -11.612 4.418 0.880 1.00 92.88 109 LEU A N 1
ATOM 920 C CA . LEU A 1 109 ? -11.977 3.205 1.596 1.00 92.88 109 LEU A CA 1
ATOM 921 C C . LEU A 1 109 ? -12.991 3.523 2.709 1.00 92.88 109 LEU A C 1
ATOM 923 O O . LEU A 1 109 ? -12.660 4.272 3.626 1.00 92.88 109 LEU A O 1
ATOM 927 N N . PRO A 1 110 ? -14.209 2.954 2.702 1.00 92.75 110 PRO A N 1
ATOM 928 C CA . PRO A 1 110 ? -15.145 3.153 3.802 1.00 92.75 110 PRO A CA 1
ATOM 929 C C . PRO A 1 110 ? -14.626 2.485 5.077 1.00 92.75 110 PRO A C 1
ATOM 931 O O . PRO A 1 110 ? -14.228 1.321 5.050 1.00 92.75 110 PRO A O 1
ATOM 934 N N . PHE A 1 111 ? -14.685 3.186 6.211 1.00 93.25 111 PHE A N 1
ATOM 935 C CA . PHE A 1 111 ? -14.215 2.648 7.494 1.00 93.25 111 PHE A CA 1
ATOM 936 C C . PHE A 1 111 ? -14.907 1.343 7.894 1.00 93.25 111 PHE A C 1
ATOM 938 O O . PHE A 1 111 ? -14.246 0.415 8.350 1.00 93.25 111 PHE A O 1
ATOM 945 N N . GLU A 1 112 ? -16.212 1.232 7.644 1.00 92.25 112 GLU A N 1
ATOM 946 C CA . GLU A 1 112 ? -16.969 0.007 7.925 1.00 92.25 112 GLU A CA 1
ATOM 947 C C . GLU A 1 112 ? -16.426 -1.213 7.179 1.00 92.25 112 GLU A C 1
ATOM 949 O O . GLU A 1 112 ? -16.565 -2.335 7.656 1.00 92.25 112 GLU A O 1
ATOM 954 N N . ARG A 1 113 ? -15.758 -1.014 6.035 1.00 90.88 113 ARG A N 1
ATOM 955 C CA . ARG A 1 113 ? -15.124 -2.114 5.309 1.00 90.88 113 ARG A CA 1
ATOM 956 C C . ARG A 1 113 ? -13.881 -2.634 6.025 1.00 90.88 113 ARG A C 1
ATOM 958 O O . ARG A 1 113 ? -13.657 -3.833 6.001 1.00 90.88 113 ARG A O 1
ATOM 965 N N . LEU A 1 114 ? -13.099 -1.755 6.655 1.00 91.25 114 LEU A N 1
ATOM 966 C CA . LEU A 1 114 ? -11.964 -2.162 7.491 1.00 91.25 114 LEU A CA 1
ATOM 967 C C . LEU A 1 114 ? -12.451 -2.850 8.767 1.00 91.25 114 LEU A C 1
ATOM 969 O O . LEU A 1 114 ? -11.945 -3.901 9.137 1.00 91.25 114 LEU A O 1
ATOM 973 N N . LYS A 1 115 ? -13.453 -2.261 9.422 1.00 90.19 115 LYS A N 1
ATOM 974 C CA . LYS A 1 115 ? -13.953 -2.724 10.719 1.00 90.19 115 LYS A CA 1
ATOM 975 C C . LYS A 1 115 ? -14.672 -4.072 10.643 1.00 90.19 115 LYS A C 1
ATOM 977 O O . LYS A 1 115 ? -14.506 -4.890 11.540 1.00 90.19 115 LYS A O 1
ATOM 982 N N . ASN A 1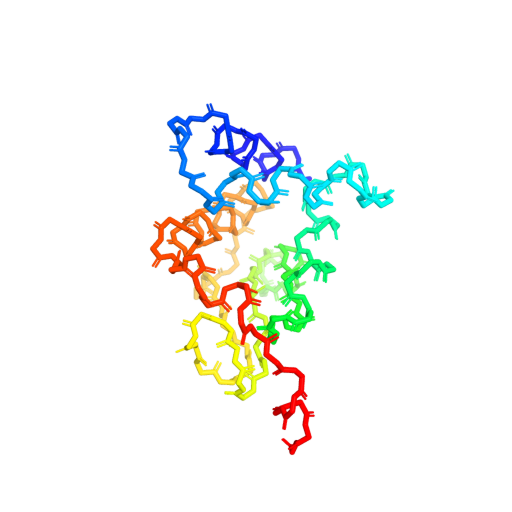 116 ? -15.469 -4.285 9.597 1.00 89.00 116 ASN A N 1
ATOM 983 C CA . ASN A 1 116 ? -16.307 -5.476 9.445 1.00 89.00 116 ASN A CA 1
ATOM 984 C C . ASN A 1 116 ? -15.719 -6.476 8.437 1.00 89.00 116 ASN A C 1
ATOM 986 O O . ASN A 1 116 ? -16.452 -7.299 7.888 1.00 89.00 116 ASN A O 1
ATOM 990 N N . TRP A 1 117 ? -14.418 -6.384 8.139 1.00 88.88 117 TRP A N 1
ATOM 991 C CA . TRP A 1 117 ? -13.761 -7.378 7.299 1.00 88.88 117 TRP A CA 1
ATOM 992 C C . TRP A 1 117 ? -13.703 -8.707 8.057 1.00 88.88 117 TRP A C 1
ATOM 994 O O . TRP A 1 117 ? -13.040 -8.792 9.088 1.00 88.88 117 TRP A O 1
ATOM 1004 N N . SER A 1 118 ? -14.426 -9.722 7.584 1.00 78.25 118 SER A N 1
ATOM 1005 C CA . SER A 1 118 ? -14.397 -11.065 8.163 1.00 78.25 118 SER A CA 1
ATOM 1006 C C . SER A 1 118 ? -13.598 -12.023 7.282 1.00 78.25 118 SER A C 1
ATOM 1008 O O . SER A 1 118 ? -13.736 -12.026 6.054 1.00 78.25 118 SER A O 1
ATOM 1010 N N . ASP A 1 119 ? -12.795 -12.863 7.939 1.00 59.59 119 ASP A N 1
ATOM 1011 C CA . ASP A 1 119 ? -11.973 -13.918 7.328 1.00 59.59 119 ASP A CA 1
ATOM 1012 C C . ASP A 1 119 ? -12.796 -15.097 6.789 1.00 59.59 119 ASP A C 1
ATOM 1014 O O . ASP A 1 119 ? -12.233 -16.003 6.177 1.00 59.59 119 ASP A O 1
ATOM 1018 N N . GLU A 1 120 ? -14.128 -15.080 6.943 1.00 50.16 120 GLU A N 1
ATOM 1019 C CA . GLU A 1 120 ? -15.055 -16.122 6.455 1.00 50.16 120 GLU A CA 1
ATOM 1020 C C . GLU A 1 120 ? -14.971 -16.374 4.937 1.00 50.16 120 GLU A C 1
ATOM 1022 O O . GLU A 1 120 ? -15.652 -17.246 4.413 1.00 50.16 120 GLU A O 1
ATOM 1027 N N . TYR A 1 121 ? -14.131 -15.630 4.218 1.00 49.69 121 TYR A N 1
ATOM 1028 C CA . TYR A 1 121 ? -14.041 -15.643 2.766 1.00 49.69 121 TYR A CA 1
ATOM 1029 C C . TYR A 1 121 ? -12.604 -15.734 2.228 1.00 49.69 121 TYR A C 1
ATOM 1031 O O . TYR A 1 121 ? -12.383 -15.454 1.052 1.00 49.69 121 TYR A O 1
ATOM 1039 N N . LEU A 1 122 ? -11.629 -16.102 3.074 1.00 45.50 122 LEU A N 1
ATOM 1040 C CA . LEU A 1 122 ? -10.282 -16.526 2.646 1.00 45.50 122 LEU A CA 1
ATOM 1041 C C . LEU A 1 122 ? -10.219 -18.027 2.294 1.00 45.50 122 LEU A C 1
ATOM 1043 O O . LEU A 1 122 ? -9.159 -18.531 1.930 1.00 45.50 122 LEU A O 1
ATOM 1047 N N . GLN A 1 123 ? -11.344 -18.741 2.403 1.00 39.25 123 GLN A N 1
ATOM 1048 C CA . GLN A 1 123 ? -11.512 -20.098 1.892 1.00 39.25 123 GLN A CA 1
ATOM 1049 C C . GLN A 1 123 ? -12.192 -20.036 0.522 1.00 39.25 123 GLN A C 1
ATOM 1051 O O . GLN A 1 123 ? -13.407 -19.886 0.461 1.00 39.25 123 GLN A O 1
ATOM 1056 N N . GLU A 1 124 ? -11.387 -20.075 -0.541 1.00 39.69 124 GLU A N 1
ATOM 1057 C CA . GLU A 1 124 ? -11.624 -20.750 -1.837 1.00 39.69 124 GLU A CA 1
ATOM 1058 C C . GLU A 1 124 ? -10.496 -20.415 -2.819 1.00 39.69 124 GLU A C 1
ATOM 1060 O O . GLU A 1 124 ? -10.448 -19.265 -3.316 1.00 39.69 124 GLU A O 1
#

Sequence (124 aa):
MKIFESEIRNFLNENNSIVKTHIKEEYRKSIFTSYYSFFDDFLYKYGVVSINICGFTDEENKFIPYVKFAKRNIFWEDEGFFKLSNRGVSENMAQKLMAKYLISKLSFLPFERLKNWSDEYLQE

Organism: NCBI:txid28189